Protein AF-A0A4Q3Y131-F1 (afdb_monomer_lite)

pLDDT: mean 93.07, std 6.66, range [63.44, 98.5]

Radius of gyration: 20.1 Å; chains: 1; bounding box: 42×33×51 Å

Structure (mmCIF, N/CA/C/O backbone):
data_AF-A0A4Q3Y131-F1
#
_entry.id   AF-A0A4Q3Y131-F1
#
loop_
_atom_site.group_PDB
_atom_site.id
_atom_site.type_symbol
_atom_site.label_atom_id
_atom_site.label_alt_id
_atom_site.label_comp_id
_atom_site.label_asym_id
_atom_site.label_entity_id
_atom_site.label_seq_id
_atom_site.pdbx_PDB_ins_code
_atom_site.Cartn_x
_atom_site.Cartn_y
_atom_site.Cartn_z
_atom_site.occupancy
_atom_site.B_iso_or_equiv
_atom_site.auth_seq_id
_atom_site.auth_comp_id
_atom_site.auth_asym_id
_atom_site.auth_atom_id
_atom_site.pdbx_PDB_model_num
ATOM 1 N N . LEU A 1 1 ? 12.035 -13.236 -22.029 1.00 88.75 1 LEU A N 1
ATOM 2 C CA . LEU A 1 1 ? 13.013 -12.135 -21.928 1.00 88.75 1 LEU A CA 1
ATOM 3 C C . LEU A 1 1 ? 14.202 -12.471 -21.032 1.00 88.75 1 LEU A C 1
ATOM 5 O O . LEU A 1 1 ? 15.250 -12.736 -21.589 1.00 88.75 1 LEU A O 1
ATOM 9 N N . ALA A 1 2 ? 14.084 -12.525 -19.697 1.00 89.75 2 ALA A N 1
ATOM 10 C CA . ALA A 1 2 ? 15.254 -12.752 -18.826 1.00 89.75 2 ALA A CA 1
ATOM 11 C C . ALA A 1 2 ? 16.048 -14.035 -19.167 1.00 89.75 2 ALA A C 1
ATOM 13 O O . ALA A 1 2 ? 17.266 -13.995 -19.277 1.00 89.75 2 ALA A O 1
ATOM 14 N N . ASN A 1 3 ? 15.360 -15.138 -19.485 1.00 90.81 3 ASN A N 1
ATOM 15 C CA . ASN A 1 3 ? 16.008 -16.385 -19.930 1.00 90.81 3 ASN A CA 1
ATOM 16 C C . ASN A 1 3 ? 16.742 -16.275 -21.285 1.00 90.81 3 ASN A C 1
ATOM 18 O O . ASN A 1 3 ? 17.573 -17.118 -21.592 1.00 90.81 3 ASN A O 1
ATOM 22 N N . GLN A 1 4 ? 16.416 -15.276 -22.109 1.00 91.75 4 GLN A N 1
ATOM 23 C CA . GLN A 1 4 ? 17.038 -15.023 -23.419 1.00 91.75 4 GLN A CA 1
ATOM 24 C C . GLN A 1 4 ? 18.165 -13.981 -23.331 1.00 91.75 4 GLN A C 1
ATOM 26 O O . GLN A 1 4 ? 18.970 -13.875 -24.249 1.00 91.75 4 GLN A O 1
ATOM 31 N N . HIS A 1 5 ? 18.231 -13.228 -22.228 1.00 92.69 5 HIS A N 1
ATOM 32 C CA . HIS A 1 5 ? 19.225 -12.187 -21.982 1.00 92.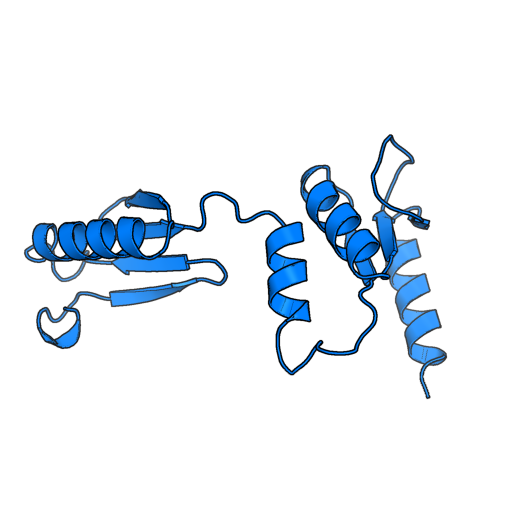69 5 HIS A CA 1
ATOM 33 C C . HIS A 1 5 ? 19.852 -12.395 -20.595 1.00 92.69 5 HIS A C 1
ATOM 35 O O . HIS A 1 5 ? 19.408 -11.772 -19.623 1.00 92.69 5 HIS A O 1
ATOM 41 N N . PRO A 1 6 ? 20.870 -13.271 -20.479 1.00 93.81 6 PRO A N 1
ATOM 42 C CA . PRO A 1 6 ? 21.597 -13.469 -19.229 1.00 93.81 6 PRO A CA 1
ATOM 43 C C . PRO A 1 6 ? 22.065 -12.129 -18.643 1.00 93.81 6 PRO A C 1
ATOM 45 O O . PRO A 1 6 ? 22.661 -11.321 -19.350 1.00 93.81 6 PRO A O 1
ATOM 48 N N . GLY A 1 7 ? 21.766 -11.880 -17.364 1.00 94.38 7 GLY A N 1
ATOM 49 C CA . GLY A 1 7 ? 22.044 -10.605 -16.685 1.00 94.38 7 GLY A CA 1
ATOM 50 C C . GLY A 1 7 ? 20.843 -9.654 -16.574 1.00 94.38 7 GLY A C 1
ATOM 51 O O . GLY A 1 7 ? 20.911 -8.684 -15.819 1.00 94.38 7 GLY A O 1
ATOM 52 N N . VAL A 1 8 ? 19.721 -9.934 -17.248 1.00 97.44 8 VAL A N 1
ATOM 53 C CA . VAL A 1 8 ? 18.438 -9.284 -16.935 1.00 97.44 8 VAL A CA 1
ATOM 54 C C . VAL A 1 8 ? 17.829 -9.936 -15.695 1.00 97.44 8 VAL A C 1
ATOM 56 O O . VAL A 1 8 ? 17.643 -11.152 -15.657 1.00 97.44 8 VAL A O 1
ATOM 59 N N . LEU A 1 9 ? 17.478 -9.128 -14.692 1.00 97.50 9 LEU A N 1
ATOM 60 C CA . LEU A 1 9 ? 16.881 -9.593 -13.438 1.00 97.50 9 LEU A CA 1
ATOM 61 C C . LEU A 1 9 ? 15.454 -9.064 -13.286 1.00 97.50 9 LEU A C 1
ATOM 63 O O . LEU A 1 9 ? 15.180 -7.894 -13.553 1.00 97.50 9 LEU A O 1
ATOM 67 N N . VAL A 1 10 ? 14.552 -9.930 -12.819 1.00 96.94 10 VAL A N 1
ATOM 68 C CA . VAL A 1 10 ? 13.170 -9.567 -12.485 1.00 96.94 10 VAL A CA 1
ATOM 69 C C . VAL A 1 10 ? 13.030 -9.520 -10.970 1.00 96.94 10 VAL A C 1
ATOM 71 O O . VAL A 1 10 ? 13.163 -10.540 -10.298 1.00 96.94 10 VAL A O 1
ATOM 74 N N . GLU A 1 11 ? 12.723 -8.347 -10.438 1.00 95.94 11 GLU A N 1
ATOM 75 C CA . GLU A 1 11 ? 12.401 -8.148 -9.029 1.00 95.94 11 GLU A CA 1
ATOM 76 C C . GLU A 1 11 ? 10.880 -8.096 -8.865 1.00 95.94 11 GLU A C 1
ATOM 78 O O . GLU A 1 11 ? 10.200 -7.292 -9.508 1.00 95.94 11 GLU A O 1
ATOM 83 N N . ARG A 1 12 ? 10.331 -8.946 -7.995 1.00 92.69 12 ARG A N 1
ATOM 84 C CA . ARG A 1 12 ? 8.911 -8.895 -7.629 1.00 92.69 12 ARG A CA 1
ATOM 85 C C . ARG A 1 12 ? 8.726 -7.881 -6.507 1.00 92.69 12 ARG A C 1
ATOM 87 O O . ARG A 1 12 ? 9.371 -8.005 -5.471 1.00 92.69 12 ARG A O 1
ATOM 94 N N . LYS A 1 13 ? 7.827 -6.916 -6.700 1.00 83.19 13 LYS A N 1
ATOM 95 C CA . LYS A 1 13 ? 7.458 -5.923 -5.685 1.00 83.19 13 LYS A CA 1
ATOM 96 C C . LYS A 1 13 ? 6.002 -6.151 -5.252 1.00 83.19 13 LYS A C 1
ATOM 98 O O . LYS A 1 13 ? 5.215 -6.655 -6.050 1.00 83.19 13 LYS A O 1
ATOM 103 N N . PRO A 1 14 ? 5.600 -5.767 -4.028 1.00 76.31 14 PRO A N 1
ATOM 104 C CA . PRO A 1 14 ? 4.227 -5.974 -3.552 1.00 76.31 14 PRO A CA 1
ATOM 105 C C . PRO A 1 14 ? 3.135 -5.403 -4.474 1.00 76.31 14 PRO A C 1
ATOM 107 O O . PRO A 1 14 ? 2.086 -6.014 -4.629 1.00 76.31 14 PRO A O 1
ATOM 110 N N . PHE A 1 15 ? 3.400 -4.269 -5.134 1.00 78.19 15 PHE A N 1
ATOM 111 C CA . PHE A 1 15 ? 2.446 -3.589 -6.026 1.00 78.19 15 PHE A CA 1
ATOM 112 C C . PHE A 1 15 ? 3.004 -3.380 -7.435 1.00 78.19 15 PHE A C 1
ATOM 114 O O . PHE A 1 15 ? 2.729 -2.364 -8.084 1.00 78.19 15 PHE A O 1
ATOM 121 N N . GLY A 1 16 ? 3.848 -4.310 -7.888 1.00 88.25 16 GLY A N 1
ATOM 122 C CA . GLY A 1 16 ? 4.537 -4.147 -9.155 1.00 88.25 16 GLY A CA 1
ATOM 123 C C . GLY A 1 16 ? 5.680 -5.119 -9.406 1.00 88.25 16 GLY A C 1
ATOM 124 O O . GLY A 1 16 ? 5.822 -6.159 -8.768 1.00 88.25 16 GLY A O 1
ATOM 125 N N . ALA A 1 17 ? 6.537 -4.752 -10.344 1.00 94.44 17 ALA A N 1
ATOM 126 C CA . ALA A 1 17 ? 7.764 -5.478 -10.637 1.00 94.44 17 ALA A CA 1
ATOM 127 C C . ALA A 1 17 ? 8.829 -4.509 -11.146 1.00 94.44 17 ALA A C 1
ATOM 129 O O . ALA A 1 17 ? 8.507 -3.410 -11.590 1.00 94.44 17 ALA A O 1
ATOM 130 N N 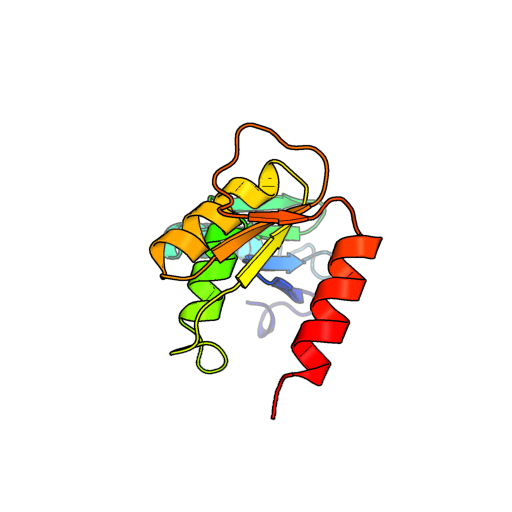. ALA A 1 18 ? 10.091 -4.915 -11.115 1.00 96.19 18 ALA A N 1
ATOM 131 C CA . ALA A 1 18 ? 11.164 -4.181 -11.768 1.00 96.19 18 ALA A CA 1
ATOM 132 C C . ALA A 1 18 ? 11.985 -5.103 -12.673 1.00 96.19 18 ALA A C 1
ATOM 134 O O . ALA A 1 18 ? 12.274 -6.248 -12.325 1.00 96.19 18 ALA A O 1
ATOM 135 N N . LEU A 1 19 ? 12.342 -4.592 -13.849 1.00 97.19 19 LEU A N 1
ATOM 136 C CA . LEU A 1 19 ? 13.216 -5.222 -14.833 1.00 97.19 19 LEU A CA 1
ATOM 137 C C . LEU A 1 19 ? 14.566 -4.512 -14.790 1.00 97.19 19 LEU A C 1
ATOM 139 O O . LEU A 1 19 ? 14.705 -3.413 -15.326 1.00 97.19 19 LEU A O 1
ATOM 143 N N . HIS A 1 20 ? 15.552 -5.124 -14.141 1.00 98.25 20 HIS A N 1
ATOM 144 C CA . HIS A 1 20 ? 16.916 -4.606 -14.053 1.00 98.25 20 HIS A CA 1
ATOM 145 C C . HIS A 1 20 ? 17.746 -5.141 -15.216 1.00 98.25 20 HIS A C 1
ATOM 147 O O . HIS A 1 20 ? 17.761 -6.344 -15.464 1.00 98.25 20 HIS A O 1
ATOM 153 N N . TYR A 1 21 ? 18.477 -4.263 -15.900 1.00 97.94 21 TYR A N 1
ATOM 154 C CA . TYR A 1 21 ? 19.321 -4.622 -17.048 1.00 97.94 21 TYR A CA 1
ATOM 155 C C . TYR A 1 21 ? 20.773 -4.150 -16.884 1.00 97.94 21 TYR A C 1
ATOM 157 O O . TYR A 1 21 ? 21.539 -4.119 -17.841 1.00 97.94 21 TYR A O 1
ATOM 165 N N . ARG A 1 22 ? 21.194 -3.814 -15.656 1.00 97.88 22 ARG A N 1
ATOM 166 C CA . ARG A 1 22 ? 22.564 -3.355 -15.361 1.00 97.88 22 ARG A CA 1
ATOM 167 C C . ARG A 1 22 ? 23.642 -4.344 -15.804 1.00 97.88 22 ARG A C 1
ATOM 169 O O . ARG A 1 22 ? 24.665 -3.918 -16.324 1.00 97.88 22 ARG A O 1
ATOM 176 N N . MET A 1 23 ? 23.407 -5.641 -15.614 1.00 97.06 23 MET A N 1
ATOM 177 C CA . MET A 1 23 ? 24.340 -6.697 -16.028 1.00 97.06 23 MET A CA 1
ATOM 178 C C . MET A 1 23 ? 24.157 -7.128 -17.490 1.00 97.06 23 MET A C 1
ATOM 180 O O . MET A 1 23 ? 24.918 -7.956 -17.977 1.00 97.06 23 MET A O 1
ATOM 184 N N . ALA A 1 24 ? 23.172 -6.567 -18.194 1.00 97.06 24 ALA A N 1
ATOM 185 C CA . ALA A 1 24 ? 22.929 -6.804 -19.611 1.00 97.06 24 ALA A CA 1
ATOM 186 C C . ALA A 1 24 ? 22.531 -5.493 -20.324 1.00 97.06 24 ALA A C 1
ATOM 188 O O . ALA A 1 24 ? 21.392 -5.372 -20.777 1.00 97.06 24 ALA A O 1
ATOM 189 N N . PRO A 1 25 ? 23.436 -4.497 -20.445 1.00 96.31 25 PRO A N 1
ATOM 190 C CA . PRO A 1 25 ? 23.105 -3.187 -21.022 1.00 96.31 25 PRO A CA 1
ATOM 191 C C . PRO A 1 25 ? 22.491 -3.259 -22.428 1.00 96.31 25 PRO A C 1
ATOM 193 O O . PRO A 1 25 ? 21.590 -2.490 -22.751 1.00 96.31 25 PRO A O 1
ATOM 196 N N . ASN A 1 26 ? 22.911 -4.243 -23.229 1.00 96.62 26 ASN A N 1
ATOM 197 C CA . ASN A 1 26 ? 22.398 -4.485 -24.583 1.00 96.62 26 ASN A CA 1
ATOM 198 C C . ASN A 1 26 ? 20.924 -4.936 -24.613 1.00 96.62 26 ASN A C 1
ATOM 200 O O . ASN A 1 26 ? 20.320 -4.980 -25.678 1.00 96.62 26 ASN A O 1
ATOM 204 N N . ALA A 1 27 ? 20.332 -5.278 -23.464 1.00 97.31 27 ALA A N 1
ATOM 205 C CA . ALA A 1 27 ? 18.926 -5.651 -23.341 1.00 97.31 27 ALA A CA 1
ATOM 206 C C . ALA A 1 27 ? 18.013 -4.463 -22.974 1.00 97.31 27 ALA A C 1
ATOM 208 O O . ALA A 1 27 ? 16.842 -4.678 -22.668 1.00 97.31 27 ALA A O 1
ATOM 209 N N . ALA A 1 28 ? 18.511 -3.220 -22.983 1.00 97.31 28 ALA A N 1
ATOM 210 C CA . ALA A 1 28 ? 17.731 -2.043 -22.591 1.00 97.31 28 ALA A CA 1
ATOM 211 C C . ALA A 1 28 ? 16.442 -1.867 -23.417 1.00 97.31 28 ALA A C 1
ATOM 213 O O . ALA A 1 28 ? 15.367 -1.735 -22.835 1.00 97.31 28 ALA A O 1
ATOM 214 N N . GLU A 1 29 ? 16.528 -1.913 -24.750 1.00 97.75 29 GLU A N 1
ATOM 215 C CA . GLU A 1 29 ? 15.355 -1.804 -25.631 1.00 97.75 29 GLU A CA 1
ATOM 216 C C . GLU A 1 29 ? 14.331 -2.926 -25.415 1.00 97.75 29 GLU A C 1
ATOM 218 O O . GLU A 1 29 ? 13.191 -2.614 -25.069 1.00 97.75 29 GLU A O 1
ATOM 223 N N . PRO A 1 30 ? 14.690 -4.222 -25.489 1.00 97.31 30 PRO A N 1
ATOM 224 C CA . PRO A 1 30 ? 13.696 -5.273 -25.301 1.00 97.31 30 PRO A CA 1
ATOM 225 C C . PRO A 1 30 ? 13.131 -5.316 -23.866 1.00 97.31 30 PRO A C 1
ATOM 227 O O . PRO A 1 30 ? 11.981 -5.715 -23.670 1.00 97.31 30 PRO A O 1
ATOM 230 N N . CYS A 1 31 ? 13.879 -4.857 -22.851 1.00 97.44 31 CYS A N 1
ATOM 231 C CA . CYS A 1 31 ? 13.343 -4.633 -21.502 1.00 97.44 31 CYS A CA 1
ATOM 232 C C . CYS A 1 31 ? 12.308 -3.501 -21.468 1.00 97.44 31 CYS A C 1
ATOM 234 O O . CYS A 1 31 ? 11.264 -3.657 -20.830 1.00 97.44 31 CYS A O 1
ATOM 236 N N . ARG A 1 32 ? 12.581 -2.382 -22.149 1.00 97.94 32 ARG A N 1
ATOM 237 C CA . ARG A 1 32 ? 11.665 -1.241 -22.251 1.00 97.94 32 ARG A CA 1
ATOM 238 C C . ARG A 1 32 ? 10.371 -1.637 -22.951 1.00 97.94 32 ARG A C 1
ATOM 240 O O . ARG A 1 32 ? 9.298 -1.342 -22.433 1.00 97.94 32 ARG A O 1
ATOM 247 N N . ASP A 1 33 ? 10.469 -2.325 -24.083 1.00 97.69 33 ASP A N 1
ATOM 248 C CA . ASP A 1 33 ? 9.309 -2.726 -24.882 1.00 97.69 33 ASP A CA 1
ATOM 249 C C . ASP A 1 33 ? 8.416 -3.697 -24.113 1.00 97.69 33 ASP A C 1
ATOM 251 O O . ASP A 1 33 ? 7.194 -3.533 -24.073 1.00 97.69 33 ASP A O 1
ATOM 255 N N . LEU A 1 34 ? 9.022 -4.663 -23.413 1.00 96.88 34 LEU A N 1
ATOM 256 C CA . LEU A 1 34 ? 8.280 -5.555 -22.530 1.00 96.88 34 LEU A CA 1
ATOM 257 C C . LEU A 1 34 ? 7.601 -4.784 -21.393 1.00 96.88 34 LEU A C 1
ATOM 259 O O . LEU A 1 34 ? 6.431 -5.038 -21.103 1.00 96.88 34 LEU A O 1
ATOM 263 N N . ALA A 1 35 ? 8.309 -3.857 -20.744 1.00 96.50 35 ALA A N 1
ATOM 264 C CA . ALA A 1 35 ? 7.750 -3.060 -19.659 1.00 96.50 35 ALA A CA 1
ATOM 265 C C . ALA A 1 35 ? 6.573 -2.194 -20.146 1.00 96.50 35 ALA A C 1
ATOM 267 O O . ALA A 1 35 ? 5.511 -2.220 -19.528 1.00 96.50 35 ALA A O 1
ATOM 268 N N . LEU A 1 36 ? 6.698 -1.512 -21.288 1.00 97.12 36 LEU A N 1
ATOM 269 C CA . LEU A 1 36 ? 5.612 -0.737 -21.898 1.00 97.12 36 LEU A CA 1
ATOM 270 C C . LEU A 1 36 ? 4.403 -1.613 -22.245 1.00 97.12 36 LEU A C 1
ATOM 272 O O . LEU A 1 36 ? 3.273 -1.270 -21.893 1.00 97.12 36 LEU A O 1
ATOM 276 N N . ALA A 1 37 ? 4.628 -2.765 -22.881 1.00 96.50 37 ALA A N 1
ATOM 277 C CA . ALA A 1 37 ? 3.553 -3.686 -23.234 1.00 96.50 37 ALA A CA 1
ATOM 278 C C . ALA A 1 37 ? 2.832 -4.225 -21.989 1.00 96.50 37 ALA A C 1
ATOM 280 O O . ALA A 1 37 ? 1.606 -4.339 -21.974 1.00 96.50 37 ALA A O 1
ATOM 281 N N . LEU A 1 38 ? 3.571 -4.546 -20.922 1.00 93.94 38 LEU A N 1
ATOM 282 C CA . LEU A 1 38 ? 2.986 -4.985 -19.656 1.00 93.94 38 LEU A CA 1
ATOM 283 C C . LEU A 1 38 ? 2.213 -3.858 -18.973 1.00 93.94 38 LEU A C 1
ATOM 285 O O . LEU A 1 38 ? 1.084 -4.098 -18.554 1.00 93.94 38 LEU A O 1
ATOM 289 N N . ALA A 1 39 ? 2.768 -2.647 -18.908 1.00 91.62 39 ALA A N 1
ATOM 290 C CA . ALA A 1 39 ? 2.095 -1.461 -18.380 1.00 91.62 39 ALA A CA 1
ATOM 291 C C . ALA A 1 39 ? 0.733 -1.244 -19.056 1.00 91.62 39 ALA A C 1
ATOM 293 O O . ALA A 1 39 ? -0.293 -1.203 -18.380 1.00 91.62 39 ALA A O 1
ATOM 294 N N . GLN A 1 40 ? 0.701 -1.235 -20.392 1.00 89.12 40 GLN A N 1
ATOM 295 C CA . GLN A 1 40 ? -0.531 -1.072 -21.171 1.00 89.12 40 GLN A CA 1
ATOM 296 C C . GLN A 1 40 ? -1.545 -2.196 -20.925 1.00 89.12 40 GLN A C 1
ATOM 298 O O . GLN A 1 40 ? -2.730 -1.932 -20.749 1.00 89.12 40 GLN A O 1
ATOM 303 N N . ARG A 1 41 ? -1.092 -3.455 -20.878 1.00 89.19 41 ARG A N 1
ATOM 304 C CA . ARG A 1 41 ? -1.970 -4.623 -20.687 1.00 89.19 41 ARG A CA 1
ATOM 305 C C . ARG A 1 41 ? -2.545 -4.745 -19.278 1.00 89.19 41 ARG A C 1
ATOM 307 O O . ARG A 1 41 ? -3.593 -5.356 -19.109 1.00 89.19 41 ARG A O 1
ATOM 314 N N . THR A 1 42 ? -1.832 -4.245 -18.273 1.00 84.19 42 THR A N 1
ATOM 315 C CA . THR A 1 42 ? -2.180 -4.418 -16.851 1.00 84.19 42 THR A CA 1
ATOM 316 C C . THR A 1 42 ? -2.716 -3.147 -16.202 1.00 84.19 42 THR A C 1
ATOM 318 O O . THR A 1 42 ? -3.198 -3.200 -15.074 1.00 84.19 42 THR A O 1
ATOM 321 N N . GLY A 1 43 ? -2.618 -2.004 -16.885 1.00 84.19 43 GLY A N 1
ATOM 322 C CA . GLY A 1 43 ? -2.918 -0.697 -16.307 1.00 84.19 43 GLY A CA 1
ATOM 323 C C . GLY A 1 43 ? -1.872 -0.224 -15.292 1.00 84.19 43 GLY A C 1
ATOM 324 O O . GLY A 1 43 ? -2.146 0.709 -14.545 1.00 84.19 43 GLY A O 1
ATOM 325 N N . LEU A 1 44 ? -0.692 -0.853 -15.228 1.00 89.00 44 LEU A N 1
ATOM 326 C CA . LEU A 1 44 ? 0.425 -0.381 -14.408 1.00 89.00 44 LEU A CA 1
ATOM 327 C C . LEU A 1 44 ? 1.112 0.819 -15.081 1.00 89.00 44 LEU A C 1
ATOM 329 O O . LEU A 1 44 ? 1.166 0.921 -16.302 1.00 89.00 44 LEU A O 1
ATOM 333 N N . HIS A 1 45 ? 1.691 1.712 -14.287 1.00 90.25 45 HIS A N 1
ATOM 334 C CA . HIS A 1 45 ? 2.549 2.795 -14.748 1.00 90.25 45 HIS A CA 1
ATOM 335 C C . HIS A 1 45 ? 3.999 2.311 -14.854 1.00 90.25 45 HIS A C 1
ATOM 337 O O . HIS A 1 45 ? 4.555 1.782 -13.888 1.00 90.25 45 HIS A O 1
ATOM 343 N N . MET A 1 46 ? 4.633 2.523 -16.009 1.00 94.69 46 MET A N 1
ATOM 344 C CA . MET A 1 46 ? 6.063 2.267 -16.182 1.00 94.69 46 MET A CA 1
ATOM 345 C C . MET A 1 46 ? 6.879 3.498 -15.775 1.00 94.69 46 MET A C 1
ATOM 347 O O . MET A 1 46 ? 6.684 4.587 -16.306 1.00 94.69 46 MET A O 1
ATOM 351 N N . GLN A 1 47 ? 7.848 3.315 -14.886 1.00 94.19 47 GLN A N 1
ATOM 352 C CA . GLN A 1 47 ? 8.836 4.315 -14.505 1.00 94.19 47 GLN A CA 1
ATOM 353 C C . GLN A 1 47 ? 10.238 3.833 -14.891 1.00 94.19 47 GLN A C 1
ATOM 355 O O . GLN A 1 47 ? 10.674 2.763 -14.470 1.00 94.19 47 GLN A O 1
ATOM 360 N N . ALA A 1 48 ? 10.958 4.628 -15.679 1.00 96.62 48 ALA A N 1
ATOM 361 C CA . ALA A 1 48 ? 12.364 4.371 -15.973 1.00 96.62 48 ALA A CA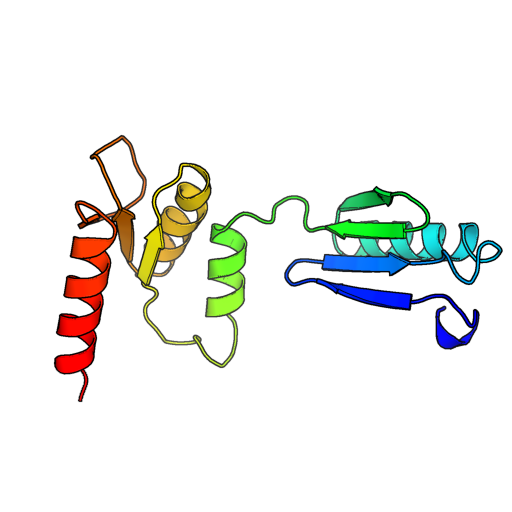 1
ATOM 362 C C . ALA A 1 48 ? 13.254 4.846 -14.813 1.00 96.62 48 ALA A C 1
ATOM 364 O O . ALA A 1 48 ? 13.031 5.916 -14.245 1.00 96.62 48 ALA A O 1
ATOM 365 N N . GLY A 1 49 ? 14.271 4.057 -14.482 1.00 94.81 49 GLY A N 1
ATOM 366 C CA . GLY A 1 49 ? 15.308 4.385 -13.508 1.00 94.81 49 GLY A CA 1
ATOM 367 C C . GLY A 1 49 ? 16.701 4.023 -14.025 1.00 94.81 49 GLY A C 1
ATOM 368 O O . GLY A 1 49 ? 16.875 3.635 -15.180 1.00 94.81 49 GLY A O 1
ATOM 369 N N . ASN A 1 50 ? 17.719 4.140 -13.168 1.00 97.06 50 ASN A N 1
ATOM 370 C CA . ASN A 1 50 ? 19.101 3.859 -13.562 1.00 97.06 50 ASN A CA 1
ATOM 371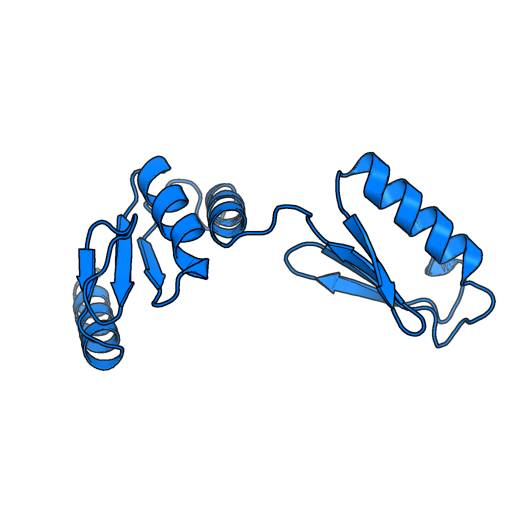 C C . ASN A 1 50 ? 19.332 2.359 -13.824 1.00 97.06 50 ASN A C 1
ATOM 373 O O . ASN A 1 50 ? 19.588 1.584 -12.894 1.00 97.06 50 ASN A O 1
ATOM 377 N N . MET A 1 51 ? 19.301 1.981 -15.103 1.00 97.56 51 MET A N 1
ATOM 378 C CA . MET A 1 51 ? 19.410 0.601 -15.584 1.00 97.56 51 MET A CA 1
ATOM 379 C C . MET A 1 51 ? 18.264 -0.309 -15.103 1.00 97.56 51 MET A C 1
ATOM 381 O O . MET A 1 51 ? 18.475 -1.499 -14.846 1.00 97.56 51 MET A O 1
ATOM 385 N N . VAL A 1 52 ? 17.058 0.257 -14.960 1.00 98.06 52 VAL A N 1
ATOM 386 C CA . VAL A 1 52 ? 15.852 -0.455 -14.514 1.00 98.06 52 VAL A CA 1
ATOM 387 C C . VAL A 1 52 ? 14.576 0.139 -15.123 1.00 98.06 52 VAL A C 1
ATOM 389 O O . VAL A 1 52 ? 14.467 1.354 -15.276 1.00 98.06 52 VAL A O 1
ATOM 392 N N . PHE A 1 53 ? 13.587 -0.706 -15.422 1.00 98.12 53 PHE A N 1
ATOM 393 C CA . PHE A 1 53 ? 12.203 -0.289 -15.673 1.00 98.12 53 PHE A CA 1
ATOM 394 C C . PHE A 1 53 ? 11.288 -0.851 -14.588 1.00 98.12 53 PHE A C 1
ATOM 396 O O . PHE A 1 53 ? 11.180 -2.065 -14.425 1.00 98.12 53 PHE A O 1
ATOM 403 N N . GLU A 1 54 ? 10.632 0.027 -13.838 1.00 96.38 54 GLU A N 1
ATOM 404 C CA . GLU A 1 54 ? 9.711 -0.334 -12.765 1.00 96.38 54 GLU A CA 1
ATOM 405 C C . GLU A 1 54 ? 8.267 -0.235 -13.251 1.00 96.38 54 GLU A C 1
ATOM 407 O O . GLU A 1 54 ? 7.854 0.785 -13.790 1.00 96.38 54 GLU A O 1
ATOM 412 N N . LEU A 1 55 ? 7.480 -1.278 -13.027 1.00 94.56 55 LEU A N 1
ATOM 413 C CA . LEU A 1 55 ? 6.036 -1.285 -13.214 1.00 94.56 55 LEU A CA 1
ATOM 414 C C . LEU A 1 55 ? 5.392 -1.097 -11.851 1.00 94.56 55 LEU A C 1
ATOM 416 O O . LEU A 1 55 ? 5.601 -1.917 -10.960 1.00 94.56 55 LEU A O 1
ATOM 420 N N . LYS A 1 56 ? 4.628 -0.021 -11.685 1.00 87.75 56 LYS A N 1
ATOM 421 C CA . LYS A 1 56 ? 3.973 0.352 -10.428 1.00 87.75 56 LYS A CA 1
ATOM 422 C C . LYS A 1 56 ? 2.485 0.510 -10.654 1.00 87.75 56 LYS A C 1
ATOM 424 O O . LYS A 1 56 ? 2.080 1.048 -11.676 1.00 87.75 56 LYS A O 1
ATOM 429 N N . SER A 1 57 ? 1.657 0.085 -9.709 1.00 81.44 57 SER A N 1
ATOM 430 C CA . SER A 1 57 ? 0.229 0.392 -9.795 1.00 81.44 57 SER A CA 1
ATOM 431 C C . SER A 1 57 ? 0.014 1.910 -9.681 1.00 81.44 57 SER A C 1
ATOM 433 O O . SER A 1 57 ? 0.457 2.496 -8.691 1.00 81.44 57 SER A O 1
ATOM 435 N N . PRO A 1 58 ? -0.648 2.564 -10.658 1.00 67.00 58 PRO A N 1
ATOM 436 C CA . PRO A 1 58 ? -0.869 4.013 -10.645 1.00 67.00 58 PRO A CA 1
ATOM 437 C C . PRO A 1 58 ? -1.759 4.474 -9.486 1.00 67.00 58 PRO A C 1
ATOM 439 O O . PRO A 1 58 ? -1.743 5.647 -9.138 1.00 67.00 58 PRO A O 1
ATOM 442 N N . HIS A 1 59 ? -2.506 3.548 -8.878 1.00 63.44 59 HIS A N 1
ATOM 443 C CA . HIS A 1 59 ? -3.449 3.809 -7.791 1.00 63.44 59 HIS A CA 1
ATOM 444 C C . HIS A 1 59 ? -3.162 2.930 -6.565 1.00 63.44 59 HIS A C 1
ATOM 446 O O . HIS A 1 59 ? -4.087 2.565 -5.839 1.00 63.44 59 HIS A O 1
ATOM 452 N N . ALA A 1 60 ? -1.903 2.523 -6.353 1.00 69.00 60 ALA A N 1
ATOM 453 C CA . ALA A 1 60 ? -1.531 1.798 -5.140 1.00 69.00 60 ALA A CA 1
ATOM 454 C C . ALA A 1 60 ? -1.569 2.732 -3.923 1.00 69.00 60 ALA A C 1
ATOM 456 O O . ALA A 1 60 ? -0.554 3.273 -3.496 1.00 69.00 60 ALA A O 1
ATOM 457 N N . ASP A 1 61 ? -2.761 2.908 -3.367 1.00 84.19 61 ASP A N 1
ATOM 458 C CA . ASP A 1 61 ? -2.959 3.439 -2.026 1.00 84.19 61 ASP A CA 1
ATOM 459 C C . ASP A 1 61 ? -3.110 2.294 -1.010 1.00 84.19 61 ASP A C 1
ATOM 461 O O . ASP A 1 61 ? -3.327 1.127 -1.369 1.00 84.19 61 ASP A O 1
ATOM 465 N N . LYS A 1 62 ? -3.013 2.617 0.283 1.00 89.38 62 LYS A N 1
ATOM 466 C CA . LYS A 1 62 ? -3.192 1.636 1.364 1.00 89.38 62 LYS A CA 1
ATOM 467 C C . LYS A 1 62 ? -4.582 0.973 1.319 1.00 89.38 62 LYS A C 1
ATOM 469 O O . LYS A 1 62 ? -4.723 -0.184 1.705 1.00 89.38 62 LYS A O 1
ATOM 474 N N . GLY A 1 63 ? -5.591 1.634 0.750 1.00 92.06 63 GLY A N 1
ATOM 475 C CA . GLY A 1 63 ? -6.913 1.051 0.520 1.00 92.06 63 GLY A CA 1
ATOM 476 C C . GLY A 1 63 ? -6.928 -0.048 -0.545 1.00 92.06 63 GLY A C 1
ATOM 477 O O . GLY A 1 63 ? -7.631 -1.048 -0.401 1.00 92.06 63 GLY A O 1
ATOM 478 N N . SER A 1 64 ? -6.155 0.105 -1.619 1.00 88.00 64 SER A N 1
ATOM 479 C CA . SER A 1 64 ? -5.987 -0.910 -2.662 1.00 88.00 64 SER A CA 1
ATOM 480 C C . SER A 1 64 ? -5.273 -2.144 -2.115 1.00 88.00 64 SER A C 1
ATOM 482 O O . SER A 1 64 ? -5.686 -3.264 -2.416 1.00 88.00 64 SER A O 1
ATOM 484 N N . ALA A 1 65 ? -4.298 -1.941 -1.223 1.00 87.25 65 ALA A N 1
ATOM 485 C CA . ALA A 1 65 ? -3.631 -3.011 -0.497 1.00 87.25 65 ALA A CA 1
ATOM 486 C C . ALA A 1 65 ? -4.612 -3.776 0.402 1.00 87.25 65 ALA A C 1
ATOM 488 O O . ALA A 1 65 ? -4.662 -5.001 0.341 1.00 87.25 65 ALA A O 1
ATOM 489 N N . VAL A 1 66 ? -5.449 -3.065 1.168 1.00 92.62 66 VAL A N 1
ATOM 490 C CA . VA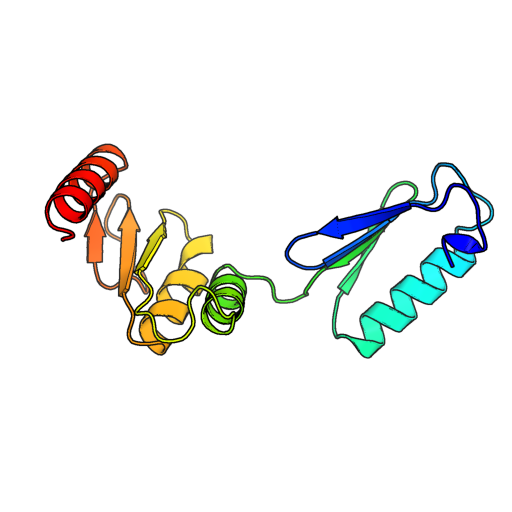L A 1 66 ? -6.516 -3.675 1.982 1.00 92.62 66 VAL A CA 1
ATOM 491 C C . VAL A 1 66 ? -7.425 -4.553 1.121 1.00 92.62 66 VAL A C 1
ATOM 493 O O . VAL A 1 66 ? -7.623 -5.723 1.437 1.00 92.62 66 VAL A O 1
ATOM 496 N N . ARG A 1 67 ? -7.949 -4.022 0.007 1.00 91.44 67 ARG A N 1
ATOM 497 C CA . ARG A 1 67 ? -8.835 -4.782 -0.894 1.00 91.44 67 ARG A CA 1
ATOM 498 C C . ARG A 1 67 ? -8.150 -6.026 -1.459 1.00 91.44 67 ARG A C 1
ATOM 500 O O . ARG A 1 67 ? -8.779 -7.074 -1.538 1.00 91.44 67 ARG A O 1
ATOM 507 N N . PHE A 1 68 ? -6.873 -5.912 -1.820 1.00 88.94 68 PHE A N 1
ATOM 508 C CA . PHE A 1 68 ? -6.082 -7.033 -2.314 1.00 88.94 68 PHE A CA 1
ATOM 509 C C . PHE A 1 68 ? -5.924 -8.135 -1.259 1.00 88.94 68 PHE A C 1
ATOM 511 O O . PHE A 1 68 ? -6.216 -9.293 -1.547 1.00 88.94 68 PHE A O 1
ATOM 518 N N . PHE A 1 69 ? -5.518 -7.789 -0.034 1.00 89.38 69 PHE A N 1
ATOM 519 C CA . PHE A 1 69 ? -5.347 -8.777 1.033 1.00 89.38 69 PHE A CA 1
ATOM 520 C C . PHE A 1 69 ? -6.666 -9.455 1.409 1.00 89.38 69 PHE A C 1
ATOM 522 O O . PHE A 1 69 ? -6.698 -10.675 1.543 1.00 89.38 69 PHE A O 1
ATOM 529 N N . MET A 1 70 ? -7.756 -8.689 1.500 1.00 92.81 70 MET A N 1
ATOM 530 C CA . MET A 1 70 ? -9.086 -9.211 1.838 1.00 92.81 70 MET A CA 1
ATOM 531 C C . MET A 1 70 ? -9.680 -10.129 0.765 1.00 92.81 70 MET A C 1
ATOM 533 O O . MET A 1 70 ? -10.520 -10.965 1.084 1.00 92.81 70 MET A O 1
ATOM 537 N N . ALA A 1 71 ? -9.240 -10.000 -0.489 1.00 89.31 71 ALA A N 1
ATOM 538 C CA . ALA A 1 71 ? -9.603 -10.920 -1.564 1.00 89.31 71 ALA A CA 1
ATOM 539 C C . ALA A 1 71 ? -8.772 -12.220 -1.559 1.00 89.31 71 ALA A C 1
ATOM 541 O O . ALA A 1 71 ? -9.113 -13.157 -2.277 1.00 89.31 71 ALA A O 1
ATOM 542 N N . GLY A 1 72 ? -7.678 -12.283 -0.792 1.00 86.19 72 GLY A N 1
ATOM 543 C CA . GLY A 1 72 ? -6.798 -13.449 -0.719 1.00 86.19 72 GLY A CA 1
ATOM 544 C C . GLY A 1 72 ? -7.235 -14.480 0.325 1.00 86.19 72 GLY A C 1
ATOM 545 O O . GLY A 1 72 ? -7.815 -14.138 1.355 1.00 86.19 72 GLY A O 1
ATOM 546 N N . ASP A 1 73 ? -6.868 -15.745 0.102 1.00 81.75 73 ASP A N 1
ATOM 547 C CA . ASP A 1 73 ? -7.304 -16.904 0.904 1.00 81.75 73 ASP A CA 1
ATOM 548 C C . ASP A 1 73 ? -7.093 -16.755 2.418 1.00 81.75 73 ASP A C 1
ATOM 550 O O . ASP A 1 73 ? -7.885 -17.255 3.208 1.00 81.75 73 ASP A O 1
ATOM 554 N N . LYS A 1 74 ? -6.036 -16.050 2.843 1.00 85.69 74 LYS A N 1
ATOM 555 C CA . LYS A 1 74 ? -5.695 -15.893 4.268 1.00 85.69 74 LYS A CA 1
ATOM 556 C C . LYS A 1 74 ? -6.597 -14.924 5.027 1.00 85.69 74 LYS A C 1
ATOM 558 O O . LYS A 1 74 ? -6.668 -15.021 6.247 1.00 85.69 74 LYS A O 1
ATOM 563 N N . MET A 1 75 ? -7.209 -13.959 4.343 1.00 89.38 75 MET A N 1
ATOM 564 C CA . MET A 1 75 ? -8.045 -12.933 4.985 1.00 89.38 75 MET A CA 1
ATOM 565 C C . MET A 1 75 ? -9.482 -12.928 4.459 1.00 89.38 75 MET A C 1
ATOM 567 O O . MET A 1 75 ? -10.326 -12.216 5.007 1.00 89.38 75 MET A O 1
ATOM 571 N N . SER A 1 76 ? -9.783 -13.741 3.444 1.00 89.31 76 SER A N 1
ATOM 572 C CA . SER A 1 76 ? -11.138 -13.949 2.945 1.00 89.31 76 SER A CA 1
ATOM 573 C C . SER A 1 76 ? -12.071 -14.387 4.079 1.00 89.31 76 SER A C 1
ATOM 575 O O . SER A 1 76 ? -11.733 -15.247 4.890 1.00 89.31 76 SER A O 1
ATOM 577 N N . GLY A 1 77 ? -13.237 -13.745 4.171 1.00 89.62 77 GLY A N 1
ATOM 578 C CA . GLY A 1 77 ? -14.231 -14.002 5.219 1.00 89.62 77 GLY A CA 1
ATOM 579 C C . GLY A 1 77 ? -13.909 -13.414 6.599 1.00 89.62 77 GLY A C 1
ATOM 580 O O . GLY A 1 77 ? -14.747 -13.503 7.495 1.00 89.62 77 GLY A O 1
ATOM 581 N N . THR A 1 78 ? -12.744 -12.788 6.792 1.00 94.25 78 THR A N 1
ATOM 582 C CA . THR A 1 78 ? -12.431 -12.074 8.040 1.00 94.25 78 THR A CA 1
ATOM 583 C C . THR A 1 78 ? -13.028 -10.663 8.049 1.00 94.25 78 THR A C 1
ATOM 585 O O . THR A 1 78 ? -13.461 -10.138 7.021 1.00 94.25 78 THR A O 1
ATOM 588 N N . ARG A 1 79 ? -13.045 -10.023 9.223 1.00 95.00 79 ARG A N 1
ATOM 589 C CA . ARG A 1 79 ? -13.422 -8.614 9.374 1.00 95.00 79 ARG A CA 1
ATOM 590 C C . ARG A 1 79 ? -12.157 -7.768 9.568 1.00 95.00 79 ARG A C 1
ATOM 592 O O . ARG A 1 79 ? -11.477 -7.960 10.576 1.00 95.00 79 ARG A O 1
ATOM 599 N N . PRO A 1 80 ? -11.823 -6.844 8.649 1.00 96.38 80 PRO A N 1
ATOM 600 C CA . PRO A 1 80 ? -10.546 -6.145 8.704 1.00 96.38 80 PRO A CA 1
ATOM 601 C C . PRO A 1 80 ? -10.524 -5.034 9.758 1.00 96.38 80 PRO A C 1
ATOM 603 O O . PRO A 1 80 ? -11.483 -4.274 9.907 1.00 96.38 80 PRO A O 1
ATOM 606 N N . ILE A 1 81 ? -9.385 -4.898 10.435 1.00 96.81 81 ILE A N 1
ATOM 607 C CA . ILE A 1 81 ? -9.047 -3.752 11.284 1.00 96.81 81 ILE A CA 1
ATOM 608 C C . ILE A 1 81 ? -7.813 -3.089 10.673 1.00 96.81 81 ILE A C 1
ATOM 610 O O . ILE A 1 81 ? -6.811 -3.764 10.440 1.00 96.81 81 ILE A O 1
ATOM 614 N N . PHE A 1 82 ? -7.886 -1.788 10.391 1.00 97.75 82 PHE A N 1
ATOM 615 C CA . PHE A 1 82 ? -6.756 -1.012 9.873 1.00 97.75 82 PHE A CA 1
ATOM 616 C C . PHE A 1 82 ? -6.373 0.075 10.873 1.00 97.75 82 PHE A C 1
ATOM 618 O O . PHE A 1 82 ? -7.215 0.895 11.230 1.00 97.75 82 PHE A O 1
ATOM 6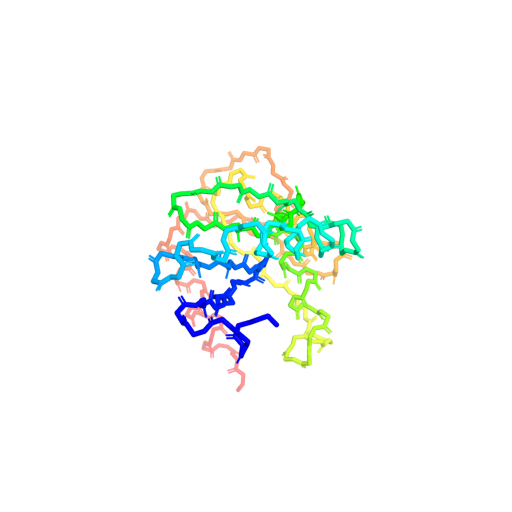25 N N . ILE A 1 83 ? -5.112 0.090 11.299 1.00 98.00 83 ILE A N 1
ATOM 626 C CA . ILE A 1 83 ? -4.576 1.029 12.289 1.00 98.00 83 ILE A CA 1
ATOM 627 C C . ILE A 1 83 ? -3.462 1.841 11.623 1.00 98.00 83 ILE A C 1
ATOM 629 O O . ILE A 1 83 ? -2.563 1.248 11.027 1.00 98.00 83 ILE A O 1
ATOM 633 N N . GLY A 1 84 ? -3.521 3.171 11.707 1.00 97.38 84 GLY A N 1
ATOM 634 C CA . GLY A 1 84 ? -2.532 4.070 11.098 1.00 97.38 84 GLY A CA 1
ATOM 635 C C . GLY A 1 84 ? -2.592 5.487 11.668 1.00 97.38 84 GLY A C 1
ATOM 636 O O . GLY A 1 84 ? -3.530 5.827 12.382 1.00 97.38 84 GLY A O 1
ATOM 637 N N . ASP A 1 85 ? -1.596 6.314 11.373 1.00 97.69 85 ASP A N 1
ATOM 638 C CA . ASP A 1 85 ? -1.381 7.636 11.983 1.00 97.69 85 ASP A CA 1
ATOM 639 C C . ASP A 1 85 ? -1.361 8.788 10.960 1.00 97.69 85 ASP A C 1
ATOM 641 O O . ASP A 1 85 ? -1.605 9.955 11.290 1.00 97.69 85 ASP A O 1
ATOM 645 N N . ASP A 1 86 ? -1.143 8.492 9.681 1.00 94.75 86 ASP A N 1
ATOM 646 C CA . ASP A 1 86 ? -0.830 9.494 8.666 1.00 94.75 86 ASP A CA 1
ATOM 647 C C . ASP A 1 86 ? -1.961 9.674 7.638 1.00 94.75 86 ASP A C 1
ATOM 649 O O . ASP A 1 86 ? -2.867 8.856 7.508 1.00 94.75 86 ASP A O 1
ATOM 653 N N . ILE A 1 87 ? -1.951 10.784 6.900 1.00 91.06 87 ILE A N 1
ATOM 654 C CA . ILE A 1 87 ? -2.937 11.096 5.853 1.00 91.06 87 ILE A CA 1
ATOM 655 C C . ILE A 1 87 ? -2.947 10.001 4.777 1.00 91.06 87 ILE A C 1
ATOM 657 O O . ILE A 1 87 ? -3.983 9.706 4.182 1.00 91.06 87 ILE A O 1
ATOM 661 N N . THR A 1 88 ? -1.808 9.345 4.547 1.00 85.75 88 THR A N 1
ATOM 662 C CA . THR A 1 88 ? -1.716 8.215 3.613 1.00 85.75 88 THR A CA 1
ATOM 663 C C . THR A 1 88 ? -2.585 7.015 4.025 1.00 85.75 88 THR A C 1
ATOM 665 O O . THR A 1 88 ? -2.948 6.209 3.164 1.00 85.75 88 THR A O 1
ATOM 668 N N . ASP A 1 89 ? -2.960 6.903 5.306 1.00 96.56 89 ASP A N 1
ATOM 669 C CA . ASP A 1 89 ? -3.814 5.842 5.858 1.00 96.56 89 ASP A CA 1
ATOM 670 C C . ASP A 1 89 ? -5.308 6.052 5.609 1.00 96.56 89 ASP A C 1
ATOM 672 O O . ASP A 1 89 ? -6.079 5.096 5.694 1.00 96.56 89 ASP A O 1
ATOM 676 N N . GLU A 1 90 ? -5.730 7.255 5.215 1.00 97.25 90 GLU A N 1
ATOM 677 C CA . GLU A 1 90 ? -7.144 7.584 4.991 1.00 97.25 90 GLU A CA 1
ATOM 678 C C . GLU A 1 90 ? -7.792 6.675 3.935 1.00 97.25 90 GLU A C 1
ATOM 680 O O . GLU A 1 90 ? -8.928 6.217 4.090 1.00 97.25 90 GLU A O 1
ATOM 685 N N . ALA A 1 91 ? -7.036 6.318 2.890 1.00 95.12 91 ALA A N 1
ATOM 686 C CA . ALA A 1 91 ? -7.479 5.342 1.898 1.00 95.12 91 ALA A CA 1
ATOM 687 C C . ALA A 1 91 ? -7.667 3.935 2.500 1.00 95.12 91 ALA A C 1
ATOM 689 O O . ALA A 1 91 ? -8.581 3.209 2.100 1.00 95.12 91 ALA A O 1
ATOM 690 N N . GLY A 1 92 ? -6.822 3.557 3.464 1.00 96.75 92 GLY A N 1
ATOM 691 C CA . GLY A 1 92 ? -6.921 2.312 4.226 1.00 96.75 92 GLY A CA 1
ATOM 692 C C . GLY A 1 92 ? -8.164 2.287 5.114 1.00 96.75 92 GLY A C 1
ATOM 693 O O . GLY A 1 92 ? -8.960 1.352 5.006 1.00 96.75 92 GLY A O 1
ATOM 694 N N . PHE A 1 93 ? -8.388 3.343 5.904 1.00 98.38 93 PHE A N 1
ATOM 695 C CA . PHE A 1 93 ? -9.574 3.494 6.756 1.00 98.38 93 PHE A CA 1
ATOM 696 C C . PHE A 1 93 ? -10.871 3.409 5.946 1.00 98.38 93 PHE A C 1
ATOM 698 O O . PHE A 1 93 ? -11.754 2.606 6.248 1.00 98.38 93 PHE A O 1
ATOM 705 N N . ALA A 1 94 ? -10.965 4.174 4.855 1.00 97.50 94 ALA A N 1
ATOM 706 C CA . ALA A 1 94 ? -12.141 4.154 3.993 1.00 97.50 94 ALA A CA 1
ATOM 707 C C . ALA A 1 94 ? -12.378 2.770 3.362 1.00 97.50 94 ALA A C 1
ATOM 709 O O . ALA A 1 94 ? -13.527 2.355 3.187 1.00 97.50 94 ALA A O 1
ATOM 710 N N . ALA A 1 95 ? -11.310 2.046 3.013 1.00 96.25 95 ALA A N 1
ATOM 711 C CA . ALA A 1 95 ? -11.416 0.712 2.437 1.00 96.25 95 ALA A CA 1
ATOM 712 C C . ALA A 1 95 ? -11.945 -0.315 3.444 1.00 96.25 95 ALA A C 1
ATOM 714 O O . ALA A 1 95 ? -12.864 -1.056 3.099 1.00 96.25 95 ALA A O 1
ATOM 715 N N . VAL A 1 96 ? -11.422 -0.349 4.676 1.00 97.69 96 VAL A N 1
ATOM 716 C CA . VAL A 1 96 ? -11.910 -1.303 5.687 1.00 97.69 96 VAL A CA 1
ATOM 717 C C . VAL A 1 96 ? -13.348 -1.026 6.095 1.00 97.69 96 VAL A C 1
ATOM 719 O O . VAL A 1 96 ? -14.122 -1.973 6.199 1.00 97.69 96 VAL A O 1
ATOM 722 N N . THR A 1 97 ? -13.749 0.242 6.220 1.00 96.06 97 THR A N 1
ATOM 723 C CA . THR A 1 97 ? -15.137 0.612 6.530 1.00 96.06 97 THR A CA 1
ATOM 724 C C . THR A 1 97 ? -16.105 0.106 5.457 1.00 96.06 97 THR A C 1
ATOM 726 O O . THR A 1 97 ? -17.138 -0.480 5.778 1.00 96.06 97 THR A O 1
ATOM 729 N N . LYS A 1 98 ? -15.752 0.231 4.168 1.00 96.06 98 LYS A N 1
ATOM 730 C CA . LYS A 1 98 ? -16.556 -0.316 3.054 1.00 96.06 98 LYS A CA 1
ATOM 731 C C . LYS A 1 98 ? -16.649 -1.845 3.058 1.00 96.06 98 LYS A C 1
ATOM 733 O O . LYS A 1 98 ? -17.584 -2.390 2.484 1.00 96.06 98 LYS A O 1
ATOM 738 N N . LEU A 1 99 ? -15.695 -2.525 3.691 1.00 95.88 99 LEU A N 1
ATOM 739 C CA . LEU A 1 99 ? -15.659 -3.981 3.846 1.00 95.88 99 LEU A CA 1
ATOM 740 C C . LEU A 1 99 ? -16.302 -4.453 5.167 1.00 95.88 99 LEU A C 1
ATOM 742 O O . LEU A 1 99 ? -16.146 -5.611 5.539 1.00 95.88 99 LEU A O 1
ATOM 746 N N . GLY A 1 100 ? -16.997 -3.572 5.901 1.00 95.88 100 GLY A N 1
ATOM 747 C CA . GLY A 1 100 ? -17.619 -3.890 7.197 1.00 95.88 100 GLY A CA 1
ATOM 748 C C . GLY A 1 100 ? -16.631 -3.998 8.369 1.00 95.88 100 GLY A C 1
ATOM 749 O O . GLY A 1 100 ? -16.992 -4.425 9.470 1.00 95.88 100 GLY A O 1
ATOM 750 N N . GLY A 1 101 ? -15.374 -3.625 8.132 1.00 97.06 101 GLY A N 1
ATOM 751 C CA . GLY A 1 101 ? -14.313 -3.515 9.121 1.00 97.06 101 GLY A CA 1
ATOM 752 C C . GLY A 1 101 ? -14.304 -2.176 9.851 1.00 97.06 101 GLY A C 1
ATOM 753 O O . GLY A 1 101 ? -15.293 -1.443 9.850 1.00 97.06 101 GLY A O 1
ATOM 754 N N . VAL A 1 102 ? -13.178 -1.867 10.494 1.00 97.56 102 VAL A N 1
ATOM 755 C CA . VAL A 1 102 ? -12.992 -0.620 11.254 1.00 97.56 102 VAL A CA 1
ATOM 756 C C . VAL A 1 102 ? -11.613 -0.014 11.007 1.00 97.56 102 VAL A C 1
ATOM 758 O O . VAL A 1 102 ? -10.598 -0.713 11.032 1.00 97.56 102 VAL A O 1
ATOM 761 N N . GLY A 1 103 ? -11.585 1.295 10.760 1.00 98.00 103 GLY A N 1
ATOM 762 C CA . GLY A 1 103 ? -10.360 2.093 10.736 1.00 98.00 103 GLY A CA 1
ATOM 763 C C . GLY A 1 103 ? -10.100 2.725 12.103 1.00 98.00 103 GLY A C 1
ATOM 764 O O . GLY A 1 103 ? -11.044 3.194 12.744 1.00 98.00 103 GLY A O 1
ATOM 765 N N . VAL A 1 104 ? -8.843 2.753 12.537 1.00 98.19 104 VAL A N 1
ATOM 766 C CA . VAL A 1 104 ? -8.413 3.324 13.818 1.00 98.19 104 VAL A CA 1
ATOM 767 C C . VAL A 1 104 ? -7.268 4.305 13.579 1.00 98.19 104 VAL A C 1
ATOM 769 O O . VAL A 1 104 ? -6.199 3.910 13.115 1.00 98.19 104 VAL A O 1
ATOM 772 N N . LEU A 1 105 ? -7.494 5.578 13.902 1.00 98.50 105 LEU A N 1
ATOM 773 C CA . LEU A 1 105 ? -6.463 6.612 13.865 1.00 98.50 105 LEU A CA 1
ATOM 774 C C . LEU A 1 105 ? -5.593 6.519 15.121 1.00 98.50 105 LEU A C 1
ATOM 776 O O . LEU A 1 105 ? -6.121 6.440 16.226 1.00 98.50 105 LEU A O 1
ATOM 780 N N . VAL A 1 106 ? -4.277 6.587 14.969 1.00 98.50 106 VAL A N 1
ATOM 781 C CA . VAL A 1 106 ? -3.332 6.726 16.080 1.00 98.50 106 VAL A CA 1
ATOM 782 C C . VAL A 1 106 ? -2.862 8.173 16.161 1.00 98.50 106 VAL A C 1
ATOM 784 O O . VAL A 1 106 ? -2.421 8.742 15.164 1.00 98.50 106 VAL A O 1
ATOM 787 N N . GLY A 1 107 ? -2.937 8.766 17.350 1.00 96.81 107 GLY A N 1
ATOM 788 C CA . GLY A 1 107 ? -2.526 10.143 17.599 1.00 96.81 107 GLY A CA 1
ATOM 789 C C . GLY A 1 107 ? -3.695 11.104 17.799 1.00 96.81 107 GLY A C 1
ATOM 790 O O . GLY A 1 107 ? -4.827 10.727 18.105 1.00 96.81 107 GLY A O 1
ATOM 791 N N . SER A 1 108 ? -3.398 12.392 17.635 1.00 95.19 108 SER A N 1
ATOM 792 C CA . SER A 1 108 ? -4.355 13.476 17.843 1.00 95.19 108 SER A CA 1
ATOM 793 C C . SER A 1 108 ? -5.564 13.375 16.913 1.00 95.19 108 SER A C 1
ATOM 795 O O . SER A 1 108 ? -5.425 13.165 15.706 1.00 95.19 108 SER A O 1
ATOM 797 N N . ALA A 1 109 ? -6.753 13.620 17.467 1.00 93.56 109 ALA A N 1
ATOM 798 C CA . ALA A 1 109 ? -7.986 13.680 16.693 1.00 93.56 109 ALA A CA 1
ATOM 799 C C . ALA A 1 109 ? -7.896 14.737 15.577 1.00 93.56 109 ALA A C 1
ATOM 801 O O . ALA A 1 109 ? -7.478 15.874 15.800 1.00 93.56 109 ALA A O 1
ATOM 802 N N . ARG A 1 110 ? -8.327 14.353 14.374 1.00 95.06 110 ARG A N 1
ATOM 803 C CA . ARG A 1 110 ? -8.409 15.204 13.180 1.00 95.06 110 ARG A CA 1
ATOM 804 C C . ARG A 1 110 ? -9.578 14.757 12.306 1.00 95.06 110 ARG A C 1
ATOM 806 O O . ARG A 1 110 ? -10.160 13.704 12.552 1.00 95.06 110 ARG A O 1
ATOM 813 N N . THR A 1 111 ? -9.900 15.520 11.263 1.00 97.44 111 THR A N 1
ATOM 814 C CA . THR A 1 111 ? -10.807 15.038 10.212 1.00 97.44 111 THR A CA 1
ATOM 815 C C . THR A 1 111 ? -10.218 13.777 9.583 1.00 97.44 111 THR A C 1
ATOM 817 O O . THR A 1 111 ? -9.126 13.827 9.022 1.00 97.44 111 THR A O 1
ATOM 820 N N . THR A 1 112 ? -10.922 12.655 9.706 1.00 98.06 112 THR A N 1
ATOM 821 C CA . THR A 1 112 ? -10.447 11.332 9.285 1.00 98.06 112 THR A CA 1
ATOM 822 C C . THR A 1 112 ? -11.620 10.433 8.892 1.00 98.06 112 THR A C 1
ATOM 824 O O . THR A 1 112 ? -12.746 10.631 9.350 1.00 98.06 112 THR A O 1
ATOM 827 N N . ALA A 1 113 ? -11.356 9.439 8.045 1.00 97.69 113 ALA A N 1
ATOM 828 C CA . ALA A 1 113 ? -12.257 8.342 7.710 1.00 97.69 113 ALA A CA 1
ATOM 829 C C . ALA A 1 113 ? -12.207 7.185 8.730 1.00 97.69 113 ALA A C 1
ATOM 831 O O . ALA A 1 113 ? -12.996 6.242 8.614 1.00 97.69 113 ALA A O 1
ATOM 832 N N . ALA A 1 114 ? -11.290 7.221 9.706 1.00 97.69 114 ALA A N 1
ATOM 833 C CA . ALA A 1 114 ? -11.256 6.257 10.802 1.00 97.69 114 ALA A CA 1
ATOM 834 C C . ALA A 1 114 ? -12.518 6.349 11.680 1.00 97.69 114 ALA A C 1
ATOM 836 O O . ALA A 1 114 ? -13.075 7.422 11.900 1.00 97.69 114 ALA A O 1
ATOM 837 N N . THR A 1 115 ? -12.968 5.205 12.198 1.00 97.44 115 THR A N 1
ATOM 838 C CA . THR A 1 115 ? -14.138 5.106 13.089 1.00 97.44 115 THR A CA 1
ATOM 839 C C . THR A 1 115 ? -13.757 5.310 14.554 1.00 97.44 115 THR A C 1
ATOM 841 O O . THR A 1 115 ? -14.555 5.826 15.332 1.00 97.44 115 THR A O 1
ATOM 844 N N . TYR A 1 116 ? -12.544 4.903 14.929 1.00 97.38 116 TYR A N 1
ATOM 845 C CA . TYR A 1 116 ? -12.028 4.994 16.293 1.00 97.38 116 TYR A CA 1
ATOM 846 C C . TYR A 1 116 ? -10.679 5.709 16.327 1.00 97.38 116 TYR A C 1
ATOM 848 O O . TYR A 1 116 ? -10.029 5.885 15.296 1.00 97.38 116 TYR A O 1
ATOM 856 N N . GLY A 1 117 ? -10.257 6.091 17.531 1.00 97.50 117 GLY A N 1
ATOM 857 C CA . GLY A 1 117 ? -8.960 6.704 17.784 1.00 97.50 117 GLY A CA 1
ATOM 858 C C . GLY A 1 117 ? -8.243 6.047 18.959 1.00 97.50 117 GLY A C 1
ATOM 859 O O . GLY A 1 117 ? -8.875 5.680 19.949 1.00 97.50 117 GLY A O 1
ATOM 860 N N . LEU A 1 118 ? -6.926 5.927 18.843 1.00 98.06 118 LEU A N 1
ATOM 861 C CA . LEU A 1 118 ? -5.998 5.556 19.903 1.00 98.06 118 LEU A CA 1
ATOM 862 C C . LEU A 1 118 ? -5.030 6.722 20.130 1.00 98.06 118 LEU A C 1
ATOM 864 O O . LEU A 1 118 ? -4.635 7.377 19.167 1.00 98.06 118 LEU A O 1
ATOM 868 N N . PRO A 1 119 ? -4.645 7.009 21.383 1.00 96.12 119 PRO A N 1
ATOM 869 C CA . PRO A 1 119 ? -3.942 8.247 21.708 1.00 96.12 119 PRO A CA 1
ATOM 870 C C . PRO A 1 119 ? -2.528 8.302 21.123 1.00 96.12 119 PRO A C 1
ATOM 872 O O . PRO A 1 119 ? -2.081 9.365 20.707 1.00 96.12 119 PRO A O 1
ATOM 875 N N . ASP A 1 120 ? -1.829 7.167 21.092 1.00 97.62 120 ASP A N 1
ATOM 876 C CA . ASP A 1 120 ? -0.449 7.042 20.636 1.00 97.62 120 ASP A CA 1
ATOM 877 C C . ASP A 1 120 ? -0.077 5.565 20.388 1.00 97.62 120 ASP A C 1
ATOM 879 O O . ASP A 1 120 ? -0.907 4.647 20.465 1.00 97.62 120 ASP A O 1
ATOM 883 N N . VAL A 1 121 ? 1.198 5.331 20.076 1.00 97.25 121 VAL A N 1
ATOM 884 C CA . VAL A 1 121 ? 1.756 3.990 19.861 1.00 97.25 121 VAL A CA 1
ATOM 885 C C . VAL A 1 121 ? 1.660 3.130 21.126 1.00 97.25 121 VAL A C 1
ATOM 887 O O . VAL A 1 121 ? 1.318 1.954 21.027 1.00 97.25 121 VAL A O 1
ATOM 890 N N . THR A 1 122 ? 1.894 3.697 22.311 1.00 98.06 122 THR A N 1
ATOM 891 C CA . THR A 1 122 ? 1.823 2.968 23.589 1.00 98.06 122 THR A CA 1
ATOM 892 C C . THR A 1 122 ? 0.410 2.450 23.847 1.00 98.06 122 THR A C 1
ATOM 894 O O . THR A 1 122 ? 0.225 1.271 24.141 1.00 98.06 122 THR A O 1
ATOM 897 N N . GLY A 1 123 ? -0.602 3.301 23.664 1.00 97.25 123 GLY A N 1
ATOM 898 C CA . GLY A 1 123 ? -2.008 2.921 23.764 1.00 97.25 123 GLY A CA 1
ATOM 899 C C . GLY A 1 123 ? -2.409 1.881 22.718 1.00 97.25 123 GLY A C 1
ATOM 900 O O . GLY A 1 123 ? -3.216 1.000 23.004 1.00 97.25 123 GLY A O 1
ATOM 901 N N . THR A 1 124 ? -1.801 1.932 21.531 1.00 97.50 124 THR A N 1
ATOM 902 C CA . THR A 1 124 ? -2.018 0.928 20.481 1.00 97.50 124 THR A CA 1
ATOM 903 C C . THR A 1 124 ? -1.469 -0.440 20.864 1.00 97.50 124 THR A C 1
ATOM 905 O O . THR A 1 124 ? -2.167 -1.441 20.704 1.00 97.50 124 THR A O 1
ATOM 908 N N . LEU A 1 125 ? -0.255 -0.500 21.412 1.00 97.50 125 LEU A N 1
ATOM 909 C CA . LEU A 1 125 ? 0.340 -1.752 21.880 1.00 97.50 125 LEU A CA 1
ATOM 910 C C . LEU A 1 125 ? -0.453 -2.349 23.047 1.00 97.50 125 LEU A C 1
ATOM 912 O O . LEU A 1 125 ? -0.802 -3.525 22.995 1.00 97.50 125 LEU A O 1
ATOM 916 N N . ALA A 1 126 ? -0.834 -1.532 24.034 1.00 96.94 126 ALA A N 1
ATOM 917 C CA . ALA A 1 126 ? -1.659 -1.982 25.156 1.00 96.94 126 ALA A CA 1
ATOM 918 C C . ALA A 1 126 ? -3.016 -2.544 24.692 1.00 96.94 126 ALA A C 1
ATOM 920 O O . ALA A 1 126 ? -3.489 -3.561 25.204 1.00 96.94 126 ALA A O 1
ATOM 921 N N . TRP A 1 127 ? -3.637 -1.913 23.689 1.00 95.88 127 TRP A N 1
ATOM 922 C CA . TRP A 1 127 ? -4.872 -2.412 23.087 1.00 95.88 127 TRP A CA 1
ATOM 923 C C . TRP A 1 127 ? -4.672 -3.759 22.377 1.00 95.88 127 TRP A C 1
ATOM 925 O O . TRP A 1 127 ? -5.487 -4.664 22.557 1.00 95.88 127 TRP A O 1
ATOM 935 N N . LEU A 1 128 ? -3.585 -3.921 21.613 1.00 95.81 128 LEU A N 1
ATOM 936 C CA . LEU A 1 128 ? -3.256 -5.182 20.937 1.00 95.81 128 LEU A CA 1
ATOM 937 C C . LEU A 1 128 ? -2.972 -6.316 21.930 1.00 95.81 128 LEU A C 1
ATOM 939 O O . LEU A 1 128 ? -3.441 -7.432 21.719 1.00 95.81 128 LEU A O 1
ATOM 943 N N . GLU A 1 129 ? -2.245 -6.040 23.013 1.00 96.50 129 GLU A N 1
ATOM 944 C CA . GLU A 1 129 ? -1.972 -7.012 24.078 1.00 96.50 129 GLU A CA 1
ATOM 945 C C . GLU A 1 129 ? -3.267 -7.482 24.745 1.00 96.50 129 GLU A C 1
ATOM 947 O O . GLU A 1 129 ? -3.513 -8.686 24.847 1.00 96.50 129 GLU A O 1
ATOM 952 N N . ALA A 1 130 ? -4.134 -6.542 25.129 1.00 95.00 130 ALA A N 1
ATOM 953 C CA . ALA A 1 130 ? -5.429 -6.859 25.721 1.00 95.00 130 ALA A CA 1
ATOM 954 C C . ALA A 1 130 ? -6.325 -7.654 24.757 1.00 95.00 130 ALA A C 1
ATOM 956 O O . ALA A 1 130 ? -6.959 -8.627 25.164 1.00 95.00 130 ALA A O 1
ATOM 957 N N . ALA A 1 131 ? -6.352 -7.276 23.474 1.00 91.75 131 ALA A N 1
ATOM 958 C CA . ALA A 1 131 ? -7.099 -7.996 22.450 1.00 91.75 131 ALA A CA 1
ATOM 959 C C . ALA A 1 131 ? -6.562 -9.420 22.257 1.00 91.75 131 ALA A C 1
ATOM 961 O O . ALA A 1 131 ? -7.347 -10.362 22.214 1.00 91.75 131 ALA A O 1
ATOM 962 N N . SER A 1 132 ? -5.238 -9.592 22.196 1.00 92.19 132 SER A N 1
ATOM 963 C CA . SER A 1 132 ? -4.605 -10.902 22.037 1.00 92.19 132 SER A CA 1
ATOM 964 C C . SER A 1 132 ? -4.847 -11.819 23.232 1.00 92.19 132 SER A C 1
ATOM 966 O O . SER A 1 132 ? -5.024 -13.014 23.034 1.00 92.19 132 SER A O 1
ATOM 968 N N . ALA A 1 133 ? -4.860 -11.287 24.456 1.00 91.56 133 ALA A N 1
ATOM 969 C CA . ALA A 1 133 ? -5.153 -12.065 25.660 1.00 91.56 133 ALA A CA 1
ATOM 970 C C . ALA A 1 133 ? -6.625 -12.506 25.748 1.00 91.56 133 ALA A C 1
ATOM 972 O O . ALA A 1 133 ? -6.942 -13.463 26.450 1.00 91.56 133 ALA A O 1
ATOM 973 N N . ALA A 1 134 ? -7.521 -11.799 25.055 1.00 85.19 134 ALA A N 1
ATOM 974 C CA . ALA A 1 134 ? -8.945 -12.111 24.986 1.00 85.19 134 ALA A CA 1
ATOM 975 C C . ALA A 1 134 ? -9.312 -13.049 23.821 1.00 85.19 134 ALA A C 1
ATOM 977 O O . ALA A 1 134 ? -10.464 -13.482 23.736 1.00 85.19 134 ALA A O 1
ATOM 978 N N . LEU A 1 135 ? -8.372 -13.343 22.915 1.00 79.56 135 LEU A N 1
ATOM 979 C CA . LEU A 1 135 ? -8.578 -14.340 21.868 1.00 79.56 135 LEU A CA 1
ATOM 980 C C . LEU A 1 135 ? -8.508 -15.755 22.478 1.00 79.56 135 LEU A C 1
ATOM 982 O O . LEU A 1 135 ? -7.649 -15.998 23.327 1.00 79.56 135 LEU A O 1
ATOM 986 N N . PRO A 1 136 ? -9.420 -16.661 22.084 1.00 65.50 136 PRO A N 1
ATOM 987 C CA . PRO A 1 136 ? -9.467 -18.033 22.587 1.00 65.50 136 PRO A CA 1
ATOM 988 C C . PRO A 1 136 ? -8.277 -18.891 22.141 1.00 65.50 136 PRO A C 1
ATOM 990 O O . PRO A 1 136 ? -7.686 -18.599 21.074 1.00 65.50 136 PRO A O 1
#

Foldseek 3Di:
DCVVFPQWDWADDPFWIKTACPRPPVCPVVQVVVLVVCCVVPVWDWDDDDRMIITGNPPPALLVVVVVVCVDPVNPPHQDEAEEADPSCLSVQQNSVVVVHFYEHEDDDDPGSGPYYAHHPVSVVVVVVVVVVPDD

Secondary structure (DSSP, 8-state):
-GGGSTT-EEEEETTEEEEE-TT-GGGHHHHHHHHHHHHHHHTPEEEEETTEEEEE-TT--HHHHHHHHHTSTTTTTPPPEEEE-SGGGHHHHHHHHHTT-EEEEESS--S-S-SEEESSHHHHHHHHHHHHHT--

Sequence (136 aa):
LANQHPGVLVERKPFGAALHYRMAPNAAEPCRDLALALAQRTGLHMQAGNMVFELKSPHADKGSAVRFFMAGDKMSGTRPIFIGDDITDEAGFAAVTKLGGVGVLVGSARTTAATYGLPDVTGTLAWLEAASAALP